Protein AF-A0A378B2X4-F1 (afdb_mo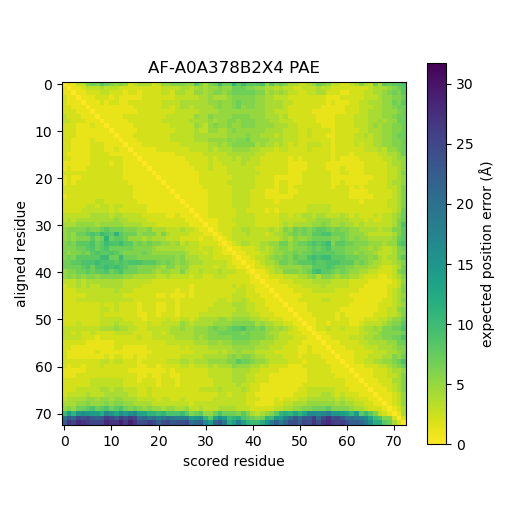nomer)

pLDDT: mean 94.04, std 6.64, range [56.06, 98.5]

Mean predicted aligned error: 3.55 Å

Organism: Klebsiella pneumoniae subsp. ozaenae (NCBI:txid574)

InterPro domains:
  IPR011650 Peptidase M20, dimerisation domain [PF07687] (1-71)
  IPR017439 Amidohydrolase [PTHR11014] (1-70)
  IPR036264 Bacterial exopeptidase dimerisation domain [SSF55031] (2-71)

Sequence (73 aa):
MTGKGAHAARPHEGRDAILLASQLVTVLQSVASREVNTLDSVVLSVTRIQGGNTWNVLPESVELEGTLRTPQQ

Structure (mmCIF, N/CA/C/O backbone):
data_AF-A0A378B2X4-F1
#
_entry.id   AF-A0A378B2X4-F1
#
loop_
_atom_site.group_PDB
_atom_site.id
_atom_site.type_symb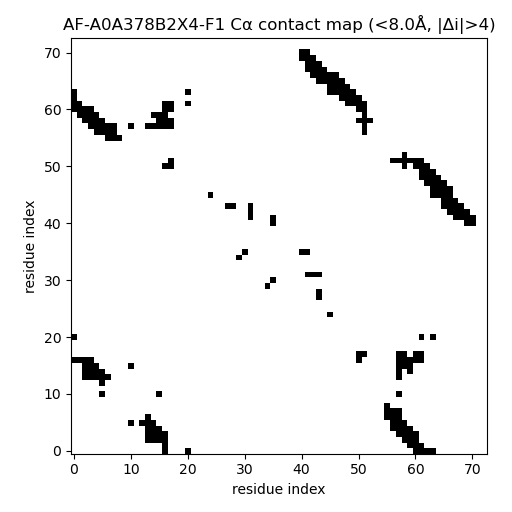ol
_atom_site.label_atom_id
_atom_site.label_alt_id
_atom_site.label_comp_id
_atom_site.label_asym_id
_atom_site.label_entity_id
_atom_site.label_seq_id
_atom_site.pdbx_PDB_ins_code
_atom_site.Cartn_x
_atom_site.Cartn_y
_atom_site.Cartn_z
_atom_site.occupancy
_atom_site.B_iso_or_equiv
_atom_site.auth_seq_id
_atom_site.auth_comp_id
_atom_site.auth_asym_id
_atom_site.auth_atom_id
_atom_site.pdbx_PDB_model_num
ATOM 1 N N . MET A 1 1 ? 7.017 -6.103 -1.010 1.00 92.75 1 MET A N 1
ATOM 2 C CA . MET A 1 1 ? 6.396 -6.711 -2.210 1.00 92.75 1 MET A CA 1
ATOM 3 C C . MET A 1 1 ? 7.410 -6.672 -3.337 1.00 92.75 1 MET A C 1
ATOM 5 O O . MET A 1 1 ? 8.0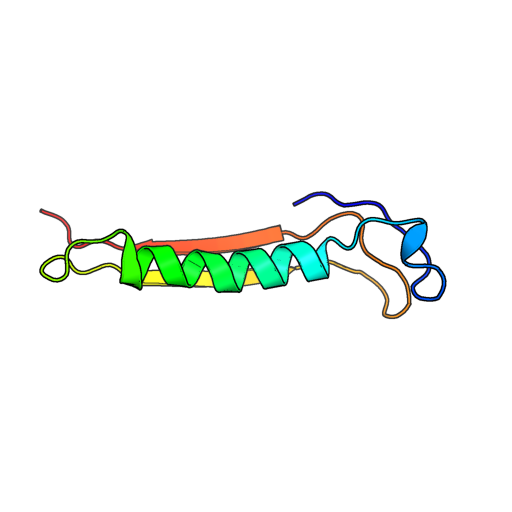97 -5.663 -3.452 1.00 92.75 1 MET A O 1
ATOM 9 N N . THR A 1 2 ? 7.515 -7.739 -4.133 1.00 95.56 2 THR A N 1
ATOM 10 C CA . THR A 1 2 ? 8.559 -7.880 -5.164 1.00 95.56 2 THR A CA 1
ATOM 11 C C . THR A 1 2 ? 7.928 -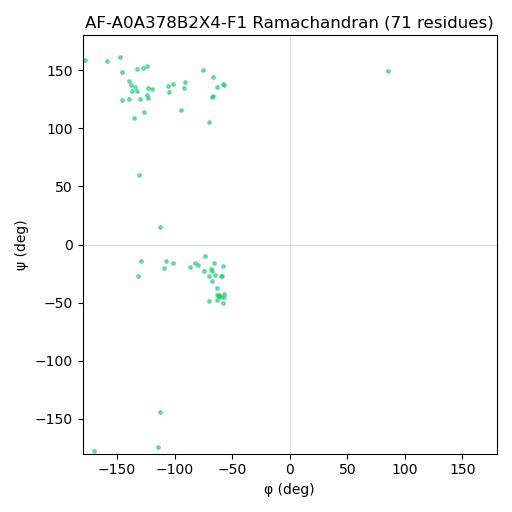8.098 -6.536 1.00 95.56 2 THR A C 1
ATOM 13 O O . THR A 1 2 ? 7.106 -8.996 -6.710 1.00 95.56 2 THR A O 1
ATOM 16 N N . GLY A 1 3 ? 8.306 -7.258 -7.492 1.00 95.06 3 GLY A N 1
ATOM 17 C CA . GLY A 1 3 ? 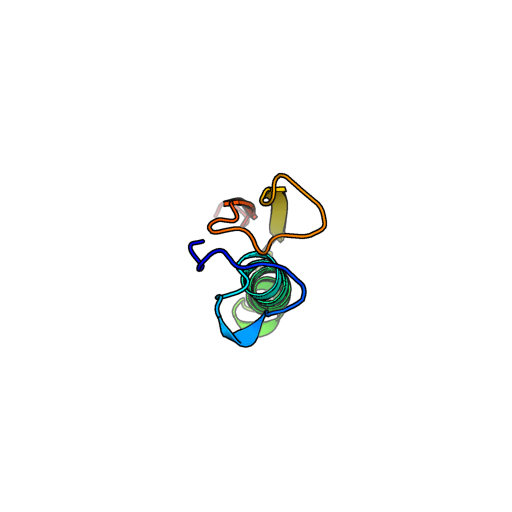7.929 -7.308 -8.898 1.00 95.06 3 GLY A CA 1
ATOM 18 C C . GLY A 1 3 ? 9.130 -7.631 -9.788 1.00 95.06 3 GLY A C 1
ATOM 19 O O . GLY A 1 3 ? 9.996 -8.427 -9.430 1.00 95.06 3 GLY A O 1
ATOM 20 N N . LYS A 1 4 ? 9.160 -7.027 -10.976 1.00 97.25 4 LYS A N 1
ATOM 21 C CA . LYS A 1 4 ? 10.269 -7.110 -11.933 1.00 97.25 4 LYS A CA 1
ATOM 22 C C . LYS A 1 4 ? 10.365 -5.777 -12.662 1.00 97.25 4 LYS A C 1
ATOM 24 O O . LYS A 1 4 ? 9.379 -5.352 -13.267 1.00 97.25 4 LYS A O 1
ATOM 29 N N . GLY A 1 5 ? 11.539 -5.156 -12.622 1.00 96.81 5 GLY A N 1
ATOM 30 C CA . GLY A 1 5 ? 11.751 -3.848 -13.215 1.00 96.81 5 GLY A CA 1
ATOM 31 C C . GLY A 1 5 ? 11.641 -3.876 -14.736 1.00 96.81 5 GLY A C 1
ATOM 32 O O . GLY A 1 5 ? 12.019 -4.856 -15.379 1.00 96.81 5 GLY A O 1
ATOM 33 N N . ALA A 1 6 ? 11.102 -2.803 -15.310 1.00 97.69 6 ALA A N 1
ATOM 34 C CA . ALA A 1 6 ? 11.030 -2.612 -16.756 1.00 97.69 6 ALA A CA 1
ATOM 35 C C . ALA A 1 6 ? 10.868 -1.132 -17.104 1.00 97.69 6 ALA A C 1
ATOM 37 O O . ALA A 1 6 ? 10.385 -0.337 -16.299 1.00 97.69 6 ALA A O 1
ATOM 38 N N . HIS A 1 7 ? 11.234 -0.760 -18.327 1.00 97.81 7 HIS A N 1
ATOM 39 C CA . HIS A 1 7 ? 10.940 0.573 -18.841 1.00 97.81 7 HIS A CA 1
ATOM 40 C C . HIS A 1 7 ? 9.416 0.771 -18.924 1.00 97.81 7 HIS A C 1
ATOM 42 O O . HIS A 1 7 ? 8.714 -0.101 -19.434 1.00 97.81 7 HIS A O 1
ATOM 48 N N . ALA A 1 8 ? 8.892 1.922 -18.493 1.00 96.00 8 ALA A N 1
ATOM 49 C CA . ALA A 1 8 ? 7.444 2.170 -18.436 1.00 96.00 8 ALA A CA 1
ATOM 50 C C . ALA A 1 8 ? 6.747 2.061 -19.809 1.00 96.00 8 ALA A C 1
ATOM 52 O O . ALA A 1 8 ? 5.580 1.697 -19.889 1.00 96.00 8 ALA A O 1
ATOM 53 N N . ALA A 1 9 ? 7.475 2.309 -20.904 1.00 97.69 9 ALA A N 1
ATOM 54 C CA . ALA A 1 9 ? 6.980 2.104 -22.273 1.00 97.69 9 ALA A CA 1
ATOM 55 C C . ALA A 1 9 ? 6.884 0.623 -22.713 1.00 97.69 9 ALA A C 1
ATOM 57 O O . ALA A 1 9 ? 6.339 0.339 -23.777 1.00 97.69 9 ALA A O 1
ATOM 58 N N . ARG A 1 10 ? 7.422 -0.326 -21.934 1.00 98.06 10 ARG A N 1
ATOM 59 C CA . ARG A 1 10 ? 7.375 -1.777 -22.198 1.00 98.06 10 ARG A CA 1
ATOM 60 C C . ARG A 1 10 ? 6.904 -2.543 -20.952 1.00 98.06 10 ARG A C 1
ATOM 62 O O . ARG A 1 10 ? 7.625 -3.392 -20.433 1.00 98.06 10 ARG A O 1
ATOM 69 N N . PRO A 1 11 ? 5.688 -2.273 -20.446 1.00 96.69 11 PRO A N 1
ATOM 70 C CA . PRO A 1 11 ? 5.242 -2.819 -19.164 1.00 96.69 11 PRO A CA 1
ATOM 71 C C . PRO A 1 11 ? 5.110 -4.351 -19.168 1.00 96.69 11 PRO A C 1
ATOM 73 O O . PRO A 1 11 ? 5.291 -4.984 -18.134 1.00 96.69 11 PRO A O 1
ATOM 76 N N . HIS A 1 12 ? 4.864 -4.958 -20.334 1.00 97.50 12 HIS A N 1
ATOM 77 C CA . HIS A 1 12 ? 4.767 -6.412 -20.512 1.00 97.50 12 HIS A CA 1
ATOM 78 C C . HIS A 1 12 ? 6.090 -7.163 -20.262 1.00 97.50 12 HIS A C 1
ATOM 80 O O . HIS A 1 12 ? 6.076 -8.378 -20.082 1.00 97.50 12 HIS A O 1
ATOM 86 N N . GLU A 1 13 ? 7.230 -6.466 -20.241 1.00 97.94 13 GLU A N 1
ATOM 87 C CA . GLU A 1 13 ? 8.535 -7.052 -19.904 1.00 97.94 13 GLU A CA 1
ATOM 88 C C . GLU A 1 13 ? 8.760 -7.151 -18.383 1.00 97.94 13 GLU A C 1
ATOM 90 O O . GLU A 1 13 ? 9.651 -7.885 -17.934 1.00 97.94 13 GLU A O 1
ATOM 95 N N . GLY A 1 14 ? 7.959 -6.427 -17.594 1.00 97.06 14 GLY A N 1
ATOM 96 C CA . GLY A 1 14 ? 8.074 -6.297 -16.144 1.00 97.06 14 GLY A CA 1
ATOM 97 C C . GLY A 1 14 ? 6.900 -6.891 -15.369 1.00 97.06 14 GLY A C 1
ATOM 98 O O . GLY A 1 14 ? 6.001 -7.532 -15.910 1.00 97.06 14 GLY A O 1
ATOM 99 N N . ARG A 1 15 ? 6.930 -6.677 -14.054 1.00 96.94 15 ARG A N 1
ATOM 100 C CA . ARG A 1 15 ? 5.821 -6.935 -13.130 1.00 96.94 15 ARG A CA 1
ATOM 101 C C . ARG A 1 15 ? 5.719 -5.729 -12.213 1.00 96.94 15 ARG A C 1
ATOM 103 O O . ARG A 1 15 ? 6.607 -5.518 -11.390 1.00 96.94 15 ARG A O 1
ATOM 110 N N . ASP A 1 16 ? 4.669 -4.941 -12.396 1.00 96.88 16 ASP A N 1
ATOM 111 C CA . ASP A 1 16 ? 4.498 -3.658 -11.720 1.00 96.88 16 ASP A CA 1
ATOM 112 C C . ASP A 1 16 ? 4.213 -3.845 -10.220 1.00 96.88 16 ASP A C 1
ATOM 114 O O . ASP A 1 16 ? 3.117 -4.243 -9.812 1.00 96.88 16 ASP A O 1
ATOM 118 N N . ALA A 1 17 ? 5.221 -3.559 -9.392 1.00 97.62 17 ALA A N 1
ATOM 119 C CA . ALA A 1 17 ? 5.099 -3.647 -7.944 1.00 97.62 17 ALA A CA 1
ATOM 120 C C . ALA A 1 17 ? 4.200 -2.545 -7.352 1.00 97.62 17 ALA A C 1
ATOM 122 O O . ALA A 1 17 ? 3.584 -2.787 -6.312 1.00 97.62 17 ALA A O 1
ATOM 123 N N . ILE A 1 18 ? 4.085 -1.372 -7.995 1.00 97.44 18 ILE A N 1
ATOM 124 C CA . ILE A 1 18 ? 3.187 -0.296 -7.543 1.00 97.44 18 ILE A CA 1
ATOM 125 C C . ILE A 1 18 ? 1.743 -0.709 -7.774 1.00 97.44 18 ILE A C 1
ATOM 127 O O . ILE A 1 18 ? 0.951 -0.648 -6.838 1.00 97.44 18 ILE A O 1
ATOM 131 N N . LEU A 1 19 ? 1.413 -1.199 -8.972 1.00 97.00 19 LEU A N 1
ATOM 132 C CA . LEU A 1 19 ? 0.060 -1.666 -9.274 1.00 97.00 19 LEU A CA 1
ATOM 133 C C . LEU A 1 19 ? -0.386 -2.763 -8.298 1.00 97.00 19 LEU A C 1
ATOM 135 O O . LEU A 1 19 ? -1.492 -2.704 -7.758 1.00 97.00 19 LEU A O 1
ATOM 139 N N . LEU A 1 20 ? 0.495 -3.731 -8.026 1.00 96.88 20 LEU A N 1
ATOM 140 C CA . LEU A 1 20 ? 0.225 -4.798 -7.066 1.00 96.88 20 LEU A CA 1
ATOM 141 C C . LEU A 1 20 ? -0.009 -4.244 -5.650 1.00 96.88 20 LEU A C 1
ATOM 143 O O . LEU A 1 20 ? -0.942 -4.666 -4.968 1.00 96.88 20 LEU A O 1
ATOM 147 N N . ALA A 1 21 ? 0.814 -3.289 -5.205 1.00 97.88 21 ALA A N 1
ATOM 148 C CA . ALA A 1 21 ? 0.661 -2.653 -3.899 1.00 97.88 21 ALA A CA 1
ATOM 149 C C . ALA A 1 21 ? -0.654 -1.874 -3.789 1.00 97.88 21 ALA A C 1
ATOM 151 O O . ALA A 1 21 ? -1.361 -2.017 -2.794 1.00 97.88 21 ALA A O 1
ATOM 152 N N . SER A 1 22 ? -1.029 -1.111 -4.817 1.00 97.50 22 SER A N 1
ATOM 153 C CA . SER A 1 22 ? -2.301 -0.383 -4.853 1.00 97.50 22 SER A CA 1
ATOM 154 C C . SER A 1 22 ? -3.500 -1.324 -4.740 1.00 97.50 22 SER A C 1
ATOM 156 O O . SER A 1 22 ? -4.394 -1.078 -3.932 1.00 97.50 22 SER A O 1
ATOM 158 N N . GLN A 1 23 ? -3.495 -2.431 -5.488 1.00 97.25 23 GLN A N 1
ATOM 159 C CA . GLN A 1 23 ? -4.548 -3.445 -5.399 1.00 97.25 23 GLN A CA 1
ATOM 160 C C . GLN A 1 23 ? -4.626 -4.057 -3.997 1.00 97.25 23 GLN A C 1
ATOM 162 O O . GLN A 1 23 ? -5.718 -4.195 -3.446 1.00 97.25 23 GLN A O 1
ATOM 167 N N . LEU A 1 24 ? -3.477 -4.369 -3.391 1.00 96.94 24 LEU A N 1
ATOM 168 C CA . LEU A 1 24 ? -3.433 -4.896 -2.031 1.00 96.94 24 LEU A CA 1
ATOM 169 C C . LEU A 1 24 ? -4.016 -3.903 -1.017 1.00 96.94 24 LEU A C 1
ATOM 171 O O . LEU A 1 24 ? -4.822 -4.308 -0.188 1.00 96.94 24 LEU A O 1
ATOM 175 N N . VAL A 1 25 ? -3.677 -2.612 -1.097 1.00 97.00 25 VAL A N 1
ATOM 176 C CA . VAL A 1 25 ? -4.235 -1.584 -0.197 1.00 97.00 25 VAL A CA 1
ATOM 177 C C . VAL A 1 25 ? -5.763 -1.543 -0.275 1.00 97.00 25 VAL A C 1
ATOM 179 O O . VAL A 1 25 ? -6.419 -1.471 0.767 1.00 97.00 25 VAL A O 1
ATOM 182 N N . THR A 1 26 ? -6.334 -1.633 -1.481 1.00 96.25 26 THR A N 1
ATOM 183 C CA . THR A 1 26 ? -7.789 -1.714 -1.673 1.00 96.25 26 THR A CA 1
ATOM 184 C C . THR A 1 26 ? -8.368 -2.982 -1.049 1.00 96.25 26 THR A C 1
ATOM 186 O O . THR A 1 26 ? -9.343 -2.904 -0.304 1.00 96.25 26 THR A O 1
ATOM 189 N N . VAL A 1 27 ? -7.757 -4.144 -1.300 1.00 95.88 27 VAL A N 1
ATOM 190 C CA . VAL A 1 27 ? -8.222 -5.428 -0.753 1.00 95.88 27 VAL A CA 1
ATOM 191 C C . VAL A 1 27 ? -8.134 -5.455 0.772 1.00 95.88 27 VAL A C 1
ATOM 193 O O . VAL A 1 27 ? -9.048 -5.963 1.413 1.00 95.88 27 VAL A O 1
ATOM 196 N N . LEU A 1 28 ? -7.110 -4.856 1.384 1.00 95.19 28 LEU A N 1
ATOM 197 C CA . LEU A 1 28 ? -6.975 -4.794 2.843 1.00 95.19 28 LEU A CA 1
ATOM 198 C C . LEU A 1 28 ? -8.166 -4.101 3.527 1.00 95.19 28 LEU A C 1
ATOM 200 O O . LEU A 1 28 ? -8.504 -4.456 4.653 1.00 95.19 28 LEU A O 1
ATOM 204 N N . GLN A 1 29 ? -8.867 -3.187 2.845 1.00 91.25 29 GLN A N 1
ATOM 205 C CA . GLN A 1 29 ? -10.077 -2.555 3.394 1.00 91.25 29 GLN A CA 1
ATOM 206 C C . GLN A 1 29 ? -11.251 -3.541 3.533 1.00 91.25 29 GLN A C 1
ATOM 208 O O . GLN A 1 29 ? -12.172 -3.322 4.325 1.00 91.25 29 GLN A O 1
ATOM 213 N N . SER A 1 30 ? -11.230 -4.651 2.788 1.00 93.69 30 SER A N 1
ATOM 214 C CA . SER A 1 30 ? -12.245 -5.700 2.919 1.00 93.69 30 SER A CA 1
ATOM 215 C C . SER A 1 30 ? -12.154 -6.429 4.259 1.00 93.69 30 SER A C 1
ATOM 217 O O . SER A 1 30 ? -13.191 -6.777 4.810 1.00 93.69 30 SER A O 1
ATOM 219 N N . VAL A 1 31 ? -10.959 -6.561 4.849 1.00 89.56 31 VAL A N 1
ATOM 220 C CA . VAL A 1 31 ? -10.767 -7.251 6.136 1.00 89.56 31 VAL A CA 1
ATOM 221 C C . VAL A 1 31 ? -11.620 -6.604 7.225 1.00 89.56 31 VAL A C 1
ATOM 223 O O . VAL A 1 31 ? -12.414 -7.275 7.876 1.00 89.56 31 VAL A O 1
ATOM 226 N N . ALA A 1 32 ? -11.537 -5.278 7.359 1.00 86.12 32 ALA A N 1
ATOM 227 C CA . ALA A 1 32 ? -12.307 -4.545 8.359 1.00 86.12 32 ALA A CA 1
ATOM 228 C C . ALA A 1 32 ? -13.825 -4.551 8.098 1.00 86.12 32 ALA A C 1
ATOM 230 O O . ALA A 1 32 ? -14.600 -4.341 9.023 1.00 86.12 32 ALA A O 1
ATOM 231 N N . SER A 1 33 ? -14.262 -4.767 6.851 1.00 86.50 33 SER A N 1
ATOM 232 C CA . SER A 1 33 ? -15.674 -4.636 6.459 1.00 86.50 33 SER A CA 1
ATOM 233 C C . SER A 1 33 ? -16.399 -5.956 6.187 1.00 86.50 33 SER A C 1
ATOM 235 O O . SER A 1 33 ? -17.627 -5.950 6.075 1.00 86.50 33 SER A O 1
ATOM 237 N N . ARG A 1 34 ? -15.671 -7.068 6.029 1.00 90.38 34 ARG A N 1
ATOM 238 C CA . ARG A 1 34 ? -16.219 -8.374 5.623 1.00 90.38 34 ARG A CA 1
ATOM 239 C C . ARG A 1 34 ? -15.757 -9.543 6.483 1.00 90.38 34 ARG A C 1
ATOM 241 O O . ARG A 1 34 ? -16.517 -10.494 6.605 1.00 90.38 34 ARG A O 1
ATOM 248 N N . GLU A 1 35 ? -14.576 -9.458 7.094 1.00 87.94 35 GLU A N 1
ATOM 249 C CA . GLU A 1 35 ? -13.995 -10.573 7.860 1.00 87.94 35 GLU A CA 1
ATOM 250 C C . GLU A 1 35 ? -14.159 -10.420 9.381 1.00 87.94 35 GLU A C 1
ATOM 252 O O . GLU A 1 35 ? -13.999 -11.388 10.120 1.00 87.94 35 GLU A O 1
ATOM 257 N N . VAL A 1 36 ? -14.484 -9.219 9.869 1.00 88.12 36 VAL A N 1
ATOM 258 C CA . VAL A 1 3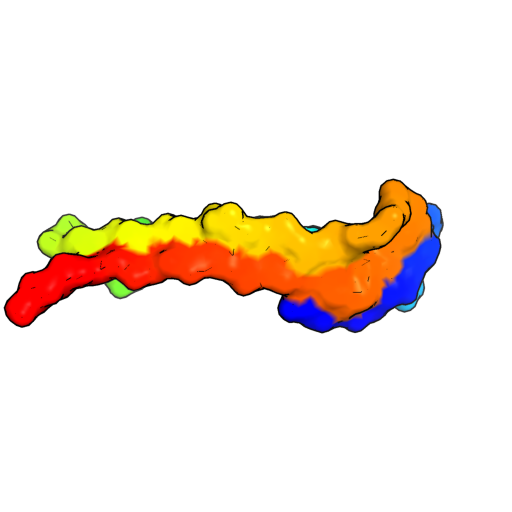6 ? -14.692 -8.947 11.301 1.00 88.12 36 VAL A CA 1
ATOM 259 C C . VAL A 1 36 ? -16.185 -8.885 11.620 1.00 88.12 36 VAL A C 1
ATOM 261 O O . VAL A 1 36 ? -16.972 -8.326 10.853 1.00 88.12 36 VAL A O 1
ATOM 264 N N . ASN A 1 37 ? -16.584 -9.482 12.751 1.00 89.25 37 ASN A N 1
ATOM 265 C CA . ASN A 1 37 ? -17.963 -9.432 13.231 1.00 89.25 37 ASN A CA 1
ATOM 266 C C . ASN A 1 37 ? -18.391 -7.969 13.397 1.00 89.25 37 ASN A C 1
ATOM 268 O O . ASN A 1 37 ? -17.654 -7.163 13.950 1.00 89.25 37 ASN A O 1
ATOM 272 N N . THR A 1 38 ? -19.605 -7.630 12.969 1.00 84.94 38 THR A N 1
ATOM 273 C CA . THR A 1 38 ? -20.148 -6.266 13.051 1.00 84.94 38 THR A CA 1
ATOM 274 C C . THR A 1 38 ? -20.204 -5.687 14.468 1.00 84.94 38 THR A C 1
ATOM 276 O O . THR A 1 38 ? -20.355 -4.478 14.614 1.00 84.94 38 THR A O 1
ATOM 279 N N . LEU A 1 39 ? -20.141 -6.533 15.502 1.00 90.94 39 LEU A N 1
ATOM 280 C CA . LEU A 1 39 ? -20.101 -6.117 16.906 1.00 90.94 39 LEU A CA 1
ATOM 281 C C . LEU A 1 39 ? -18.679 -5.827 17.414 1.00 90.94 39 LEU A C 1
ATOM 283 O O . LEU A 1 39 ? -18.530 -5.123 18.412 1.00 90.94 39 LEU A O 1
ATOM 287 N N . ASP A 1 40 ? -17.654 -6.340 16.734 1.00 89.00 40 ASP A N 1
ATOM 288 C CA . ASP A 1 40 ? -16.256 -6.133 17.095 1.00 89.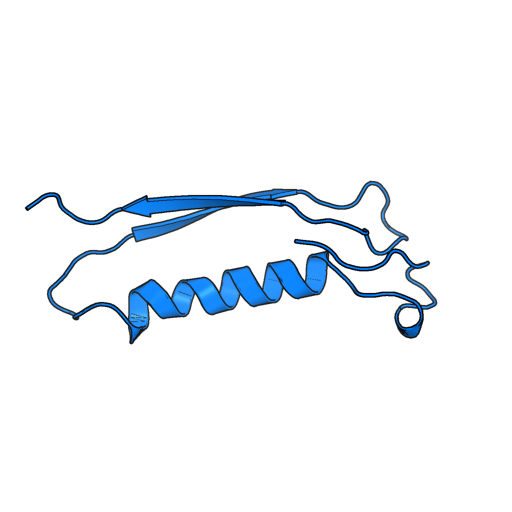00 40 ASP A CA 1
ATOM 289 C C . ASP A 1 40 ? -15.712 -4.889 16.384 1.00 89.00 40 ASP A C 1
ATOM 291 O O . ASP A 1 40 ? -15.989 -4.645 15.207 1.00 89.00 40 ASP A O 1
ATOM 295 N N . SER A 1 41 ? -14.905 -4.087 17.083 1.00 89.00 41 SER A N 1
ATOM 296 C CA . SER A 1 41 ? -14.230 -2.951 16.456 1.00 89.00 41 SER A CA 1
ATOM 297 C C . SER A 1 41 ? -12.847 -3.348 15.948 1.00 89.00 41 SER A C 1
ATOM 299 O O . SER A 1 41 ? -12.059 -4.004 16.628 1.00 89.00 41 SER A O 1
ATOM 301 N N . VAL A 1 42 ? -12.529 -2.932 14.727 1.00 92.88 42 VAL A N 1
ATOM 302 C CA . VAL A 1 42 ? -11.206 -3.108 14.131 1.00 92.88 42 VAL A CA 1
ATOM 303 C C . VAL A 1 42 ? -10.836 -1.853 13.358 1.00 92.88 42 VAL A C 1
ATOM 305 O O . VAL A 1 42 ? -11.671 -1.250 12.685 1.00 92.88 42 VAL A O 1
ATOM 308 N N . VAL A 1 43 ? -9.572 -1.453 13.442 1.00 93.62 43 VAL A N 1
ATOM 309 C CA . VAL A 1 43 ? -9.016 -0.384 12.613 1.00 93.62 43 VAL A CA 1
ATOM 310 C C . VAL A 1 43 ? -7.773 -0.916 11.925 1.00 93.62 43 VAL A C 1
ATOM 312 O O . VAL A 1 43 ? -6.776 -1.219 12.579 1.00 93.62 43 VAL A O 1
ATOM 315 N N . LEU A 1 44 ? -7.838 -1.020 10.601 1.00 94.88 44 LEU A N 1
ATOM 316 C CA . LEU A 1 44 ? -6.698 -1.321 9.745 1.00 94.88 44 LEU A CA 1
ATOM 317 C C . LEU A 1 44 ? -6.277 -0.033 9.044 1.00 94.88 44 LEU A C 1
ATOM 319 O O . LEU A 1 44 ? -7.107 0.686 8.493 1.00 94.88 44 LEU A O 1
ATOM 323 N N . SER A 1 45 ? -4.989 0.284 9.059 1.00 95.75 45 SER A N 1
ATOM 324 C CA . SER A 1 45 ? -4.463 1.460 8.367 1.00 95.75 45 SER A CA 1
ATOM 325 C C . SER A 1 45 ? -3.176 1.117 7.646 1.00 95.75 45 SER A C 1
ATOM 327 O O . SER A 1 45 ? -2.275 0.549 8.251 1.00 95.75 45 SER A O 1
ATOM 329 N N . VAL A 1 46 ? -3.070 1.509 6.378 1.00 97.25 46 VAL A N 1
ATOM 330 C CA . VAL A 1 46 ? -1.799 1.546 5.645 1.00 97.25 46 VAL A CA 1
ATOM 331 C C . VAL A 1 46 ? -1.258 2.963 5.776 1.00 97.25 46 VAL A C 1
ATOM 333 O O . VAL A 1 46 ? -1.901 3.913 5.337 1.00 97.25 46 VAL A O 1
ATOM 336 N N . THR A 1 47 ? -0.117 3.115 6.437 1.00 97.69 47 THR A N 1
ATOM 337 C CA . THR A 1 47 ? 0.431 4.416 6.848 1.00 97.69 47 THR A CA 1
ATOM 338 C C . THR A 1 47 ? 1.662 4.822 6.051 1.00 97.69 47 THR A C 1
ATOM 340 O O . THR A 1 47 ? 1.983 6.007 6.001 1.00 97.69 47 THR A O 1
ATOM 343 N N . ARG A 1 48 ? 2.343 3.869 5.405 1.00 98.12 48 ARG A N 1
ATOM 344 C CA . ARG A 1 48 ? 3.448 4.140 4.480 1.00 98.12 48 ARG A CA 1
ATOM 345 C C . ARG A 1 48 ? 3.332 3.242 3.259 1.00 98.12 48 ARG A C 1
ATOM 347 O O . ARG A 1 48 ? 3.084 2.046 3.381 1.00 98.12 48 ARG A O 1
ATOM 354 N N . ILE A 1 49 ? 3.559 3.831 2.092 1.00 97.94 49 ILE A N 1
ATOM 355 C CA . ILE A 1 49 ? 3.822 3.125 0.842 1.00 97.94 49 ILE A CA 1
ATOM 356 C C . ILE A 1 49 ? 5.067 3.742 0.218 1.00 97.94 49 ILE A C 1
ATOM 358 O O . ILE A 1 49 ? 5.132 4.957 0.038 1.00 97.94 49 ILE A O 1
ATOM 362 N N . GLN A 1 50 ? 6.071 2.922 -0.080 1.00 98.12 50 GLN A N 1
ATOM 363 C CA . GLN A 1 50 ? 7.310 3.386 -0.694 1.00 98.12 50 GLN A CA 1
ATOM 364 C C . GLN A 1 50 ? 7.792 2.410 -1.761 1.00 98.12 50 GLN A C 1
ATOM 366 O O . GLN A 1 50 ? 8.009 1.235 -1.491 1.00 98.12 50 GLN A O 1
ATOM 371 N N . GLY A 1 51 ? 8.013 2.913 -2.971 1.00 96.69 51 GLY A N 1
ATOM 372 C CA . GLY A 1 51 ? 8.676 2.187 -4.047 1.00 96.69 51 GLY A CA 1
ATOM 373 C C . GLY A 1 51 ? 8.827 3.059 -5.288 1.00 96.69 51 GLY A C 1
ATOM 374 O O . GLY A 1 51 ? 8.115 4.049 -5.447 1.00 96.69 51 GLY A O 1
ATOM 375 N N . GLY A 1 52 ? 9.775 2.698 -6.153 1.00 95.56 52 GLY A N 1
ATOM 376 C CA . GLY A 1 52 ? 10.177 3.535 -7.285 1.00 95.56 52 GLY A CA 1
ATOM 377 C C . GLY A 1 52 ? 11.230 4.583 -6.928 1.00 95.56 52 GLY A C 1
ATOM 378 O O . GLY A 1 52 ? 11.295 5.088 -5.811 1.00 95.56 52 GLY A O 1
ATOM 379 N N . ASN A 1 53 ? 12.068 4.904 -7.914 1.00 94.19 53 ASN A N 1
ATOM 380 C CA . ASN A 1 53 ? 13.118 5.925 -7.816 1.00 94.19 53 ASN A CA 1
ATOM 381 C C . ASN A 1 53 ? 13.071 6.934 -8.976 1.00 94.19 53 ASN A C 1
ATOM 383 O O . ASN A 1 53 ? 13.712 7.977 -8.910 1.00 94.19 53 ASN A O 1
ATOM 387 N N . THR A 1 54 ? 12.333 6.625 -10.045 1.00 95.81 54 THR A N 1
ATOM 388 C CA . THR A 1 54 ? 12.160 7.468 -11.234 1.00 95.81 54 THR A CA 1
ATOM 389 C C . THR A 1 54 ? 10.762 7.256 -11.812 1.00 95.81 54 THR A C 1
ATOM 391 O O . THR A 1 54 ? 10.110 6.255 -11.527 1.00 95.81 54 THR A O 1
ATOM 394 N N . TRP A 1 55 ? 10.302 8.191 -12.637 1.00 95.94 55 TRP A N 1
ATOM 395 C CA . TRP A 1 55 ? 8.947 8.218 -13.192 1.00 95.94 55 TRP A CA 1
ATOM 396 C C . TRP A 1 55 ? 8.735 7.268 -14.385 1.00 95.94 55 TRP A C 1
ATOM 398 O O . TRP A 1 55 ? 7.596 6.976 -14.735 1.00 95.94 55 TRP A O 1
ATOM 408 N N . ASN A 1 56 ? 9.808 6.794 -15.031 1.00 97.31 56 ASN A N 1
ATOM 409 C CA . ASN A 1 56 ? 9.758 6.037 -16.291 1.00 97.31 56 ASN A CA 1
ATOM 410 C C . ASN A 1 56 ? 10.197 4.566 -16.176 1.00 97.31 56 ASN A C 1
ATOM 412 O O . ASN A 1 56 ? 10.464 3.923 -17.196 1.00 97.31 56 ASN A O 1
ATOM 416 N N . VAL A 1 57 ? 10.276 4.022 -14.961 1.00 97.75 57 VAL A N 1
ATOM 417 C CA . VAL A 1 57 ? 10.663 2.629 -14.697 1.00 97.75 57 VAL A CA 1
ATOM 418 C C . VAL A 1 57 ? 9.680 2.008 -13.711 1.00 97.75 57 VAL A C 1
ATOM 420 O O . VAL A 1 57 ? 9.399 2.590 -12.666 1.00 97.75 57 VAL A O 1
ATOM 423 N N . LEU A 1 58 ? 9.185 0.812 -14.029 1.00 98.00 58 LEU A N 1
ATOM 424 C CA . LEU A 1 58 ? 8.456 -0.022 -13.078 1.00 98.00 58 LEU A CA 1
ATOM 425 C C . LEU A 1 58 ? 9.431 -0.491 -11.990 1.00 98.00 58 LEU A C 1
ATOM 427 O O . LEU A 1 58 ? 10.473 -1.050 -12.340 1.00 98.00 58 LEU A O 1
ATOM 431 N N . PRO A 1 59 ? 9.146 -0.291 -10.696 1.00 97.44 59 PRO A N 1
ATOM 432 C CA . PRO A 1 59 ? 10.062 -0.715 -9.649 1.00 97.44 59 PRO A CA 1
ATOM 433 C C . PRO A 1 59 ? 10.039 -2.223 -9.416 1.00 97.44 59 PRO A C 1
ATOM 435 O O . PRO A 1 59 ? 9.011 -2.887 -9.544 1.00 97.44 59 PRO A O 1
ATOM 438 N N . GLU A 1 60 ? 11.184 -2.751 -8.987 1.00 96.12 60 GLU A N 1
ATOM 439 C CA . GLU A 1 60 ? 11.324 -4.142 -8.547 1.00 96.12 60 GLU A CA 1
ATOM 440 C C . GLU A 1 60 ? 10.705 -4.396 -7.175 1.00 96.12 60 GLU A C 1
ATOM 442 O O . GLU A 1 60 ? 10.361 -5.534 -6.862 1.00 96.12 60 GLU A O 1
ATOM 447 N N . SER A 1 61 ? 10.546 -3.363 -6.349 1.00 96.94 61 SER A N 1
ATOM 448 C CA . SER A 1 61 ? 9.999 -3.512 -5.008 1.00 96.94 61 SER A CA 1
ATOM 449 C C . SER A 1 61 ? 9.155 -2.320 -4.570 1.00 96.94 61 SER A C 1
ATOM 451 O O . SER A 1 61 ? 9.380 -1.172 -4.957 1.00 96.94 61 SER A O 1
ATOM 453 N N . VAL A 1 62 ? 8.160 -2.634 -3.743 1.00 98.50 62 VAL A N 1
ATOM 454 C CA . VAL A 1 62 ? 7.362 -1.678 -2.972 1.00 98.50 62 VAL A CA 1
ATOM 455 C C . VAL A 1 62 ? 7.239 -2.211 -1.552 1.00 98.50 62 VAL A C 1
ATOM 457 O O . VAL A 1 62 ? 6.974 -3.399 -1.341 1.00 98.50 62 VAL A O 1
ATOM 460 N N . GLU A 1 63 ? 7.419 -1.337 -0.579 1.00 98.25 63 GLU A N 1
ATOM 461 C CA . GLU A 1 63 ? 7.214 -1.600 0.835 1.00 98.25 63 GLU A CA 1
ATOM 462 C C . GLU A 1 63 ? 5.930 -0.916 1.309 1.00 98.25 63 GLU A C 1
ATOM 464 O O . GLU A 1 63 ? 5.650 0.231 0.950 1.00 98.25 63 GLU A O 1
ATOM 469 N N . LEU A 1 64 ? 5.143 -1.649 2.096 1.00 98.06 64 LEU A N 1
ATOM 470 C CA . LEU A 1 64 ? 3.947 -1.152 2.761 1.00 98.06 64 LEU A CA 1
ATOM 471 C C . LEU A 1 64 ? 4.140 -1.300 4.263 1.00 98.06 64 LEU A C 1
ATOM 473 O O . LEU A 1 64 ? 4.517 -2.373 4.729 1.00 98.06 64 LEU A O 1
ATOM 477 N N . GLU A 1 65 ? 3.810 -0.255 5.007 1.00 98.06 65 GLU A N 1
ATOM 478 C CA . GLU A 1 65 ? 3.688 -0.318 6.460 1.00 98.06 65 GLU A CA 1
ATOM 479 C C . GLU A 1 65 ? 2.306 0.143 6.881 1.00 98.06 65 GLU A C 1
ATOM 481 O O . GLU A 1 65 ? 1.646 0.946 6.213 1.00 98.06 65 GLU A O 1
ATOM 486 N N . GLY A 1 66 ? 1.874 -0.362 8.025 1.00 96.38 66 GLY A N 1
ATOM 487 C CA . GLY A 1 66 ? 0.559 -0.085 8.547 1.00 96.38 66 GLY A CA 1
ATOM 488 C C . GLY A 1 66 ? 0.397 -0.568 9.972 1.00 96.38 66 GLY A C 1
ATOM 489 O O . GLY A 1 66 ? 1.320 -1.096 10.590 1.00 96.38 66 GLY A O 1
ATOM 490 N N . THR A 1 67 ? -0.811 -0.390 10.487 1.00 96.00 67 THR A N 1
ATOM 491 C CA . THR A 1 67 ? -1.197 -0.857 11.813 1.00 96.00 67 THR A CA 1
ATOM 492 C C . THR A 1 67 ? -2.536 -1.572 11.745 1.00 96.00 67 THR A C 1
ATOM 494 O O . THR A 1 67 ? -3.379 -1.268 10.898 1.00 96.00 67 THR A O 1
ATOM 497 N N . LEU A 1 68 ? -2.719 -2.517 12.659 1.00 93.62 68 LEU A N 1
ATOM 498 C CA . LEU A 1 68 ? -3.992 -3.155 12.940 1.00 93.62 68 LEU A CA 1
ATOM 499 C C . LEU A 1 68 ? -4.275 -2.955 14.425 1.00 93.62 68 LEU A C 1
ATOM 501 O O . LEU A 1 68 ? -3.415 -3.230 15.263 1.00 93.62 68 LEU A O 1
ATOM 505 N N . ARG A 1 69 ? -5.460 -2.447 14.749 1.00 92.62 69 ARG A N 1
ATOM 506 C CA . ARG A 1 69 ? -5.919 -2.263 16.124 1.00 92.62 69 ARG A CA 1
ATOM 507 C C . ARG A 1 69 ? -7.226 -3.003 16.326 1.00 92.62 69 ARG A C 1
ATOM 509 O O . ARG A 1 69 ? -8.145 -2.863 15.524 1.00 92.62 69 ARG A O 1
ATOM 516 N N . THR A 1 70 ? -7.299 -3.719 17.433 1.00 91.50 70 THR A N 1
ATOM 517 C CA . THR A 1 70 ? -8.511 -4.315 17.990 1.00 91.50 70 THR A CA 1
ATOM 518 C C . THR A 1 70 ? -8.615 -3.859 19.447 1.00 91.50 70 THR A C 1
ATOM 520 O O . THR A 1 70 ? -7.580 -3.558 20.056 1.00 91.50 70 THR A O 1
ATOM 523 N N . PRO A 1 71 ? -9.819 -3.762 20.027 1.00 84.88 71 PRO A N 1
ATOM 524 C CA . PRO A 1 71 ? -9.962 -3.515 21.453 1.00 84.88 71 PRO A CA 1
ATOM 525 C C . PRO A 1 71 ? -9.243 -4.623 22.230 1.00 84.88 71 PRO A C 1
ATOM 527 O O . PRO A 1 71 ? -9.292 -5.794 21.845 1.00 84.88 71 PRO A O 1
ATOM 530 N N . GLN A 1 72 ? -8.530 -4.249 23.295 1.00 65.81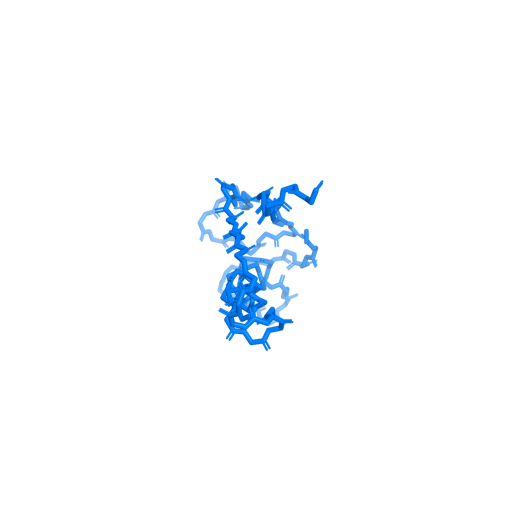 72 GLN A N 1
ATOM 531 C CA . GLN A 1 72 ? -8.055 -5.234 24.262 1.00 65.81 72 GLN A CA 1
ATOM 532 C C . GLN A 1 72 ? -9.279 -5.818 24.976 1.00 65.81 72 GLN A C 1
ATOM 534 O O . GLN A 1 72 ? -10.117 -5.051 25.454 1.00 65.81 72 GLN A O 1
ATOM 539 N N . GLN A 1 73 ? -9.391 -7.149 25.002 1.00 56.06 73 GLN A N 1
ATOM 540 C CA . GLN A 1 73 ? -10.281 -7.834 25.943 1.00 56.06 73 GLN A CA 1
ATOM 541 C C . GLN A 1 73 ? -9.715 -7.730 27.358 1.00 56.06 73 GLN A C 1
ATOM 543 O O . GLN A 1 73 ? -8.472 -7.837 27.491 1.00 56.06 73 GLN A O 1
#

Solvent-accessible surface area (backbone atoms only — not comparable to full-atom values): 4326 Å² total; per-residue (Å²): 88,78,42,31,54,27,50,55,96,44,57,88,77,31,33,53,16,62,63,53,48,54,52,47,58,59,53,55,56,44,48,66,72,70,74,49,58,91,87,60,67,65,47,77,45,81,78,45,78,51,60,58,92,57,95,59,44,35,25,42,41,27,49,77,43,63,54,77,46,61,77,83,130

Nearest PDB structures (foldseek):
  6slf-assembly1_A  TM=9.910E-01  e=1.636E-05  Corynebacterium striatum
  4ewt-assembly1_D  TM=9.808E-01  e=1.636E-05  Staphylococcus aureus subsp. aureus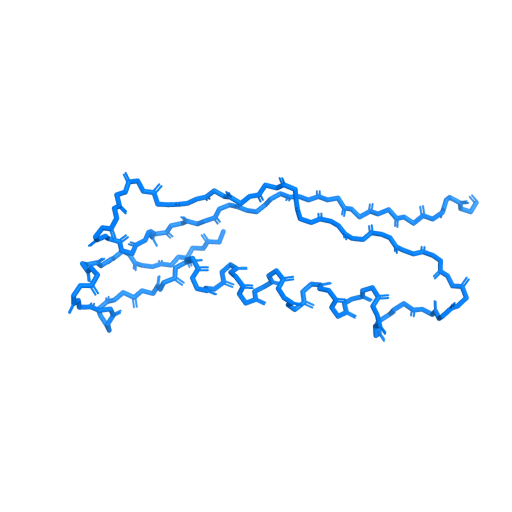 COL
  4ewt-assembly1_B  TM=9.768E-01  e=2.373E-05  Staphylococcus aureus subsp. aureus COL
  7m6u-assembly1_A  TM=8.812E-01  e=1.819E-03  Pseudomonas sp. RS-16
  2rb7-assembly1_B  TM=7.190E-01  e=1.041E-03  Oleidesulfovibrio alaskensis G20

Secondary structure (DSSP, 8-state):
-B-B-EETT-GGGSB-HHHHHHHHHHHHHHIIIIIS-TTS--EEEEEEEEE-SSTTEE-SBEEEEEEEE----

Foldseek 3Di:
DFKAKDFQVCPVVIGAQVVVVVVVQVVVVCCQVPVDDPVWHKDKDWDDWDFDDDDGMRTRDIDIDIDIDTDDD

Radius of gyration: 15.85 Å; Cα contacts (8 Å, |Δi|>4): 126; chains: 1; bounding box: 33×19×48 Å